Protein AF-A0AAN8XYV7-F1 (afdb_monomer)

Solvent-accessible surface area (backbone atoms only — not comparable to full-atom values): 6679 Å² total; per-residue (Å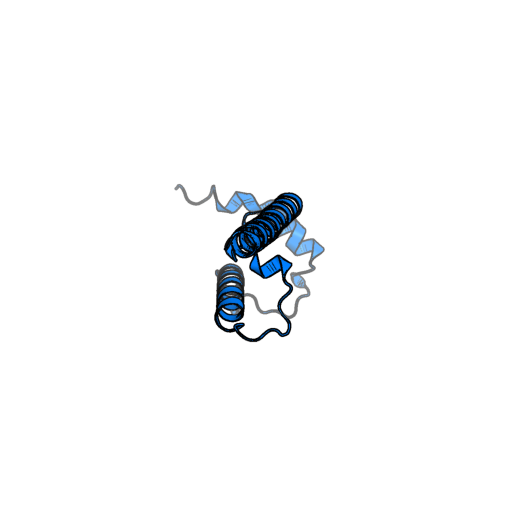²): 142,91,77,68,72,74,71,55,78,49,46,66,59,52,50,53,46,41,60,75,68,38,54,89,76,51,90,72,62,68,88,79,50,59,99,54,47,69,62,52,50,53,54,51,50,41,53,47,53,53,47,49,61,69,67,55,84,59,100,72,90,74,61,73,63,60,74,64,50,58,67,65,46,77,76,76,46,54,73,69,56,52,53,48,49,34,50,56,52,52,52,49,55,52,52,55,52,58,53,54,59,61,59,65,79,74,115

pLDDT: mean 80.82, std 14.77, range [41.84, 94.69]

Radius of gyration: 22.45 Å; Cα contacts (8 Å, |Δi|>4): 26; chains: 1; bounding box: 57×44×58 Å

Organism: Solanum bulbocastanum (NCBI:txid147425)

Structure (mmCIF, N/CA/C/O backbone):
data_AF-A0AAN8XYV7-F1
#
_entry.id   AF-A0AAN8XYV7-F1
#
loop_
_atom_site.group_PDB
_atom_site.id
_atom_site.type_symbol
_atom_site.label_atom_id
_atom_site.label_alt_id
_atom_site.label_comp_id
_atom_site.label_asym_id
_atom_site.label_entity_id
_atom_site.label_seq_id
_atom_site.pdbx_PDB_ins_code
_atom_site.Cartn_x
_atom_site.Cartn_y
_atom_site.Cartn_z
_atom_site.occupancy
_atom_site.B_iso_or_equiv
_atom_site.auth_seq_id
_atom_site.auth_comp_id
_atom_site.auth_asym_id
_atom_site.auth_atom_id
_atom_site.pdbx_PDB_model_num
ATOM 1 N N . MET A 1 1 ? 8.385 28.188 -18.644 1.00 41.84 1 MET A N 1
ATOM 2 C CA . MET A 1 1 ? 9.173 26.979 -18.317 1.00 41.84 1 MET A CA 1
ATOM 3 C C . MET A 1 1 ? 9.065 26.700 -16.814 1.00 41.84 1 MET A C 1
ATOM 5 O O . MET A 1 1 ? 9.875 27.184 -16.040 1.00 41.84 1 MET A O 1
ATOM 9 N N . ARG A 1 2 ? 8.003 26.011 -16.377 1.00 42.75 2 ARG A N 1
ATOM 10 C CA . ARG A 1 2 ? 7.761 25.610 -14.971 1.00 42.75 2 ARG A CA 1
ATOM 11 C C . ARG A 1 2 ? 7.376 24.121 -14.919 1.00 42.75 2 ARG A C 1
ATOM 13 O O . ARG A 1 2 ? 6.339 23.774 -14.383 1.00 42.75 2 ARG A O 1
ATOM 20 N N . LEU A 1 3 ? 8.165 23.258 -15.564 1.00 50.34 3 LEU A N 1
ATOM 21 C CA . LEU A 1 3 ? 7.887 21.810 -15.648 1.00 50.34 3 LEU A CA 1
ATOM 22 C C . LEU A 1 3 ? 9.040 20.925 -15.137 1.00 50.34 3 LEU A C 1
ATOM 24 O O . LEU A 1 3 ? 8.941 19.707 -15.177 1.00 50.34 3 LEU A O 1
ATOM 28 N N . THR A 1 4 ? 10.138 21.502 -14.642 1.00 47.56 4 THR A N 1
ATOM 29 C CA . THR A 1 4 ? 11.345 20.737 -14.270 1.00 47.56 4 THR A CA 1
ATOM 30 C C . THR A 1 4 ? 11.547 20.550 -12.766 1.00 47.56 4 THR A C 1
ATOM 32 O O . THR A 1 4 ? 12.411 19.776 -12.374 1.00 47.56 4 THR A O 1
ATOM 35 N N . LYS A 1 5 ? 10.773 21.221 -11.900 1.00 48.69 5 LYS A N 1
ATOM 36 C CA . LYS A 1 5 ? 11.036 21.205 -10.449 1.00 48.69 5 LYS A CA 1
ATOM 37 C C . LYS A 1 5 ? 10.506 19.947 -9.747 1.00 48.69 5 LYS A C 1
ATOM 39 O O . LYS A 1 5 ? 11.187 19.423 -8.876 1.00 48.69 5 LYS A O 1
ATOM 44 N N . GLU A 1 6 ? 9.348 19.426 -10.156 1.00 50.28 6 GLU A N 1
ATOM 45 C CA . GLU A 1 6 ? 8.739 18.244 -9.517 1.00 50.28 6 GLU A CA 1
ATOM 46 C C . GLU A 1 6 ? 9.406 16.922 -9.915 1.00 50.28 6 GLU A C 1
ATOM 48 O O . GLU A 1 6 ? 9.521 16.017 -9.094 1.00 50.28 6 GLU A O 1
ATOM 53 N N . ARG A 1 7 ? 9.948 16.817 -11.137 1.00 50.19 7 ARG A N 1
ATOM 54 C CA . ARG A 1 7 ? 10.644 15.596 -11.588 1.00 50.19 7 ARG A CA 1
ATOM 55 C C . ARG A 1 7 ? 11.963 15.320 -10.858 1.00 50.19 7 ARG A C 1
ATOM 57 O O . ARG A 1 7 ? 12.463 14.202 -10.934 1.00 50.19 7 ARG A O 1
ATOM 64 N N . ASN A 1 8 ? 12.504 16.302 -10.137 1.00 54.59 8 ASN A N 1
ATOM 65 C CA . ASN A 1 8 ? 13.759 16.157 -9.401 1.00 54.59 8 ASN A CA 1
ATOM 66 C C . ASN A 1 8 ? 13.583 15.618 -7.972 1.00 54.59 8 ASN A C 1
ATOM 68 O O . ASN A 1 8 ? 14.580 15.223 -7.374 1.00 54.59 8 ASN A O 1
ATOM 72 N N . GLY A 1 9 ? 12.361 15.564 -7.422 1.00 64.88 9 GLY A N 1
ATOM 73 C CA . GLY A 1 9 ? 12.141 15.169 -6.020 1.00 64.88 9 GLY A CA 1
ATOM 74 C C . GLY A 1 9 ? 12.545 13.725 -5.698 1.00 64.88 9 GLY A C 1
ATOM 75 O O . GLY A 1 9 ? 12.974 13.439 -4.586 1.00 64.88 9 GLY A O 1
ATOM 76 N N . PHE A 1 10 ? 12.482 12.834 -6.691 1.00 82.94 10 PHE A N 1
ATOM 77 C CA . PHE A 1 10 ? 12.797 11.411 -6.534 1.00 82.94 10 PHE A CA 1
ATOM 78 C C . PHE A 1 10 ? 13.958 10.943 -7.414 1.00 82.94 10 PHE A C 1
ATOM 80 O O . PHE A 1 10 ? 14.193 9.745 -7.514 1.00 82.94 10 PHE A O 1
ATOM 87 N N . LEU A 1 11 ? 14.697 11.853 -8.059 1.00 89.31 11 LEU A N 1
ATOM 88 C CA . LEU A 1 11 ? 15.750 11.473 -9.006 1.00 89.31 11 LEU A CA 1
ATOM 89 C C . LEU A 1 11 ? 16.853 10.637 -8.337 1.00 89.31 11 LEU A C 1
ATOM 91 O O . LEU A 1 11 ? 17.240 9.599 -8.868 1.00 89.31 11 LEU A O 1
ATOM 95 N N . HIS A 1 12 ? 17.318 11.057 -7.155 1.00 90.00 12 HIS A N 1
ATOM 96 C CA . HIS A 1 12 ? 18.322 10.309 -6.393 1.00 90.00 12 HIS A CA 1
ATOM 97 C C . HIS A 1 12 ? 17.793 8.944 -5.941 1.00 90.00 12 HIS A C 1
ATOM 99 O O . HIS A 1 12 ? 18.474 7.942 -6.128 1.00 90.00 12 HIS A O 1
ATOM 105 N N . SER A 1 13 ? 16.560 8.882 -5.427 1.00 92.31 13 SER A N 1
ATOM 106 C CA . SER A 1 13 ? 15.937 7.621 -5.012 1.00 92.31 13 SER A CA 1
ATOM 107 C C . SER A 1 13 ? 15.732 6.667 -6.187 1.00 92.31 13 SER A C 1
ATOM 109 O O . SER A 1 13 ? 16.021 5.485 -6.062 1.00 92.31 13 SER A O 1
ATOM 111 N N . ALA A 1 14 ? 15.294 7.171 -7.343 1.00 90.44 14 ALA A N 1
ATOM 112 C CA . ALA A 1 14 ? 15.124 6.379 -8.558 1.00 90.44 14 ALA A CA 1
ATOM 113 C C . ALA A 1 14 ? 16.464 5.849 -9.086 1.00 90.44 14 ALA A C 1
ATOM 115 O O . ALA A 1 14 ? 16.530 4.708 -9.537 1.00 90.44 14 ALA A O 1
ATOM 116 N N . PHE A 1 15 ? 17.535 6.647 -9.003 1.00 90.19 15 PHE A N 1
ATOM 117 C CA . PHE A 1 15 ? 18.880 6.211 -9.376 1.00 90.19 15 PHE A CA 1
ATOM 118 C C . PHE A 1 15 ? 19.393 5.097 -8.453 1.00 90.19 15 PHE A C 1
ATOM 120 O O . PHE A 1 15 ? 19.769 4.030 -8.940 1.00 90.19 15 PHE A O 1
ATOM 127 N N . THR A 1 16 ? 19.358 5.316 -7.135 1.00 94.00 16 THR A N 1
ATOM 128 C CA . THR A 1 16 ? 19.798 4.319 -6.146 1.00 94.00 16 THR A CA 1
ATOM 129 C C . THR A 1 16 ? 18.967 3.043 -6.249 1.00 94.00 16 THR A C 1
ATOM 131 O O . THR A 1 16 ? 19.525 1.958 -6.362 1.00 94.00 16 THR A O 1
ATOM 134 N N . PHE A 1 17 ? 17.638 3.162 -6.325 1.00 92.56 17 PHE A N 1
ATOM 135 C CA . PHE A 1 17 ? 16.748 2.018 -6.516 1.00 92.56 17 PHE A CA 1
ATOM 136 C C . PHE A 1 17 ? 17.039 1.276 -7.824 1.00 92.56 17 PHE A C 1
ATOM 138 O O . PHE A 1 17 ? 17.121 0.053 -7.827 1.00 92.56 17 PHE A O 1
ATOM 145 N N . GLY A 1 18 ? 17.242 1.995 -8.932 1.00 91.94 18 GLY A N 1
ATOM 146 C CA . GLY A 1 18 ? 17.571 1.396 -10.225 1.00 91.94 18 GLY A CA 1
ATOM 147 C C . GLY A 1 18 ? 18.842 0.545 -10.181 1.00 91.94 18 GLY A C 1
ATOM 148 O O . GLY A 1 18 ? 18.880 -0.540 -10.771 1.00 91.94 18 GLY A O 1
ATOM 149 N N . HIS A 1 19 ? 19.855 1.021 -9.453 1.00 93.19 19 HIS A N 1
ATOM 150 C CA . HIS A 1 19 ? 21.102 0.301 -9.219 1.00 93.19 19 HIS A CA 1
ATOM 151 C C . HIS A 1 19 ? 20.904 -0.910 -8.292 1.00 93.19 19 HIS A C 1
ATOM 153 O O . HIS A 1 19 ? 21.229 -2.038 -8.674 1.00 93.19 19 HIS A O 1
ATOM 159 N N . ASP A 1 20 ? 20.331 -0.696 -7.108 1.00 94.19 20 ASP A N 1
ATOM 160 C CA . ASP A 1 20 ? 20.240 -1.711 -6.053 1.00 94.19 20 ASP A CA 1
ATOM 161 C C . ASP A 1 20 ? 19.245 -2.824 -6.403 1.00 94.19 20 ASP A C 1
ATOM 163 O O . ASP A 1 20 ? 19.529 -4.005 -6.195 1.00 94.19 20 ASP A O 1
ATOM 167 N N . ALA A 1 21 ? 18.120 -2.475 -7.033 1.00 92.62 21 ALA A N 1
ATOM 168 C CA . ALA A 1 21 ? 17.139 -3.436 -7.532 1.00 92.62 21 ALA A CA 1
ATOM 169 C C . ALA A 1 21 ? 17.564 -4.094 -8.857 1.00 92.62 21 ALA A C 1
ATOM 171 O O . ALA A 1 21 ? 16.838 -4.942 -9.377 1.00 92.62 21 ALA A O 1
ATOM 172 N N . ARG A 1 22 ? 18.731 -3.726 -9.415 1.00 92.50 22 ARG A N 1
ATOM 173 C CA . ARG A 1 22 ? 19.263 -4.262 -10.680 1.00 92.50 22 ARG A CA 1
ATOM 174 C C . ARG A 1 22 ? 18.226 -4.221 -11.803 1.00 92.50 22 ARG A C 1
ATOM 176 O O . ARG A 1 22 ? 18.067 -5.190 -12.547 1.00 92.50 22 ARG A O 1
ATOM 183 N N . ILE A 1 23 ? 17.531 -3.092 -11.940 1.00 90.19 23 ILE A N 1
ATOM 184 C CA . ILE A 1 23 ? 16.440 -2.935 -12.915 1.00 90.19 23 ILE A CA 1
ATOM 185 C C . ILE A 1 23 ? 16.928 -3.217 -14.344 1.00 90.19 23 ILE A C 1
ATOM 187 O O . ILE A 1 23 ? 16.203 -3.798 -15.142 1.00 90.19 23 ILE A O 1
ATOM 191 N N . ASN A 1 24 ? 18.196 -2.920 -14.642 1.00 86.56 24 ASN A N 1
ATOM 192 C CA . ASN A 1 24 ? 18.842 -3.224 -15.922 1.00 86.56 24 ASN A CA 1
ATOM 193 C C . ASN A 1 24 ? 19.029 -4.724 -16.224 1.00 86.56 24 ASN A C 1
ATOM 195 O O . ASN A 1 24 ? 19.370 -5.073 -17.351 1.00 86.56 24 ASN A O 1
ATOM 199 N N . LYS A 1 25 ? 18.862 -5.602 -15.232 1.00 91.50 25 LYS A N 1
ATOM 200 C CA . LYS A 1 25 ? 18.902 -7.066 -15.380 1.00 91.50 25 LYS A CA 1
ATOM 201 C C . LYS A 1 25 ? 17.513 -7.700 -15.297 1.00 91.50 25 LYS A C 1
ATOM 203 O O . LYS A 1 25 ? 17.407 -8.921 -15.372 1.00 91.50 25 LYS A O 1
ATOM 208 N N . SER A 1 26 ? 16.471 -6.895 -15.105 1.00 90.12 26 SER A N 1
ATOM 209 C CA . SER A 1 26 ? 15.091 -7.365 -15.090 1.00 90.12 26 SER A CA 1
ATOM 210 C C . SER A 1 26 ? 14.660 -7.818 -16.485 1.00 90.12 26 SER A C 1
ATOM 212 O O . SER A 1 26 ? 15.051 -7.224 -17.487 1.00 90.12 26 SER A O 1
ATOM 214 N N . THR A 1 27 ? 13.818 -8.847 -16.555 1.00 93.25 27 THR A N 1
ATOM 215 C CA . THR A 1 27 ? 13.183 -9.307 -17.802 1.00 93.25 27 THR A CA 1
ATOM 216 C C . THR A 1 27 ? 11.923 -8.510 -18.155 1.00 93.25 27 THR A C 1
ATOM 218 O O . THR A 1 27 ? 11.245 -8.835 -19.126 1.00 93.25 27 THR A O 1
ATOM 221 N N . VAL A 1 28 ? 11.566 -7.503 -17.351 1.00 90.69 28 VAL A N 1
ATOM 222 C CA . VAL A 1 28 ? 10.364 -6.681 -17.540 1.00 90.69 28 VAL A CA 1
ATOM 223 C C . VAL A 1 28 ? 10.600 -5.639 -18.633 1.00 90.69 28 VAL A C 1
ATOM 225 O O . VAL A 1 28 ? 11.504 -4.813 -18.526 1.00 90.69 28 VAL A O 1
ATOM 228 N N . ASP A 1 29 ? 9.742 -5.633 -19.654 1.00 89.62 29 ASP A N 1
ATOM 229 C CA . ASP A 1 29 ? 9.699 -4.563 -20.652 1.00 89.62 29 ASP A CA 1
ATOM 230 C C . ASP A 1 29 ? 8.936 -3.352 -20.100 1.00 89.62 29 ASP A C 1
ATOM 232 O O . ASP A 1 29 ? 7.711 -3.369 -19.955 1.00 89.62 29 ASP A O 1
ATOM 236 N N . GLY A 1 30 ? 9.671 -2.281 -19.804 1.00 84.75 30 GLY A N 1
ATOM 237 C CA . GLY A 1 30 ? 9.107 -1.038 -19.283 1.00 84.75 30 GLY A CA 1
ATOM 238 C C . GLY A 1 30 ? 8.139 -0.335 -20.239 1.00 84.75 30 GLY A C 1
ATOM 239 O O . GLY A 1 30 ? 7.313 0.441 -19.770 1.00 84.75 30 GLY A O 1
ATOM 240 N N . ASN A 1 31 ? 8.180 -0.616 -21.548 1.00 89.44 31 ASN A N 1
ATOM 241 C CA . ASN A 1 31 ? 7.246 -0.015 -22.509 1.00 89.44 31 ASN A CA 1
ATOM 242 C C . ASN A 1 31 ? 5.834 -0.604 -22.402 1.00 89.44 31 ASN A C 1
ATOM 244 O O . ASN A 1 31 ? 4.865 0.045 -22.791 1.00 89.44 31 ASN A O 1
ATOM 248 N N . LEU A 1 32 ? 5.716 -1.825 -21.871 1.00 92.88 32 LEU A N 1
ATOM 249 C CA . LEU A 1 32 ? 4.433 -2.488 -21.639 1.00 92.88 32 LEU A CA 1
ATOM 250 C C . LEU A 1 32 ? 3.793 -2.078 -20.311 1.00 92.88 32 LEU A C 1
ATOM 252 O O . LEU A 1 32 ? 2.623 -2.382 -20.087 1.00 92.88 32 LEU A O 1
ATOM 256 N N . VAL A 1 33 ? 4.539 -1.404 -19.431 1.00 91.50 33 VAL A N 1
ATOM 257 C CA . VAL A 1 33 ? 4.052 -0.942 -18.130 1.00 91.50 33 VAL A CA 1
ATOM 258 C C . VAL A 1 33 ? 3.500 0.480 -18.283 1.00 91.50 33 VAL A C 1
ATOM 260 O O . VAL A 1 33 ? 4.266 1.410 -18.541 1.00 91.50 33 VAL A O 1
ATOM 263 N N . PRO A 1 34 ? 2.185 0.698 -18.104 1.00 93.25 34 PRO A N 1
ATOM 264 C CA . PRO A 1 34 ? 1.617 2.042 -18.111 1.00 93.25 34 PRO A CA 1
ATOM 265 C C . PRO A 1 34 ? 2.255 2.931 -17.036 1.00 93.25 34 PRO A C 1
ATOM 267 O O . PRO A 1 34 ? 2.573 2.465 -15.943 1.00 93.25 34 PRO A O 1
ATOM 270 N N . PHE A 1 35 ? 2.373 4.234 -17.306 1.00 85.06 35 PHE A N 1
ATOM 271 C CA . PHE A 1 35 ? 2.989 5.200 -16.381 1.00 85.06 35 PHE A CA 1
ATOM 272 C C . PHE A 1 35 ? 2.301 5.266 -14.998 1.00 85.06 35 PHE A C 1
ATOM 274 O O . PHE A 1 35 ? 2.912 5.693 -14.023 1.00 85.06 35 PHE A O 1
ATOM 281 N N . ASP A 1 36 ? 1.051 4.811 -14.889 1.00 91.44 36 ASP A N 1
ATOM 282 C CA . ASP A 1 36 ? 0.253 4.785 -13.659 1.00 91.44 36 ASP A CA 1
ATOM 283 C C . ASP A 1 36 ? 0.042 3.375 -13.076 1.00 91.44 36 ASP A C 1
ATOM 285 O O . ASP A 1 36 ? -0.774 3.202 -12.168 1.00 91.44 36 ASP A O 1
ATOM 289 N N . ALA A 1 37 ? 0.775 2.367 -13.562 1.00 94.50 37 ALA A N 1
ATOM 290 C CA . ALA A 1 37 ? 0.568 0.969 -13.184 1.00 94.50 37 ALA A CA 1
ATOM 291 C C . ALA A 1 37 ? 0.655 0.734 -11.669 1.00 94.50 37 ALA A C 1
ATOM 293 O O . ALA A 1 37 ? -0.207 0.060 -11.111 1.00 94.50 37 ALA A O 1
ATOM 294 N N . LEU A 1 38 ? 1.649 1.325 -10.994 1.00 92.31 38 LEU A N 1
ATOM 295 C CA . LEU A 1 38 ? 1.808 1.186 -9.543 1.00 92.31 38 LEU A CA 1
ATOM 296 C C . LEU A 1 38 ? 0.634 1.813 -8.781 1.00 92.31 38 LEU A C 1
ATOM 298 O O . LEU A 1 38 ? 0.082 1.188 -7.882 1.00 92.31 38 LEU A O 1
ATOM 302 N N . VAL A 1 39 ? 0.220 3.025 -9.164 1.00 91.62 39 VAL A N 1
ATOM 303 C CA . VAL A 1 39 ? -0.897 3.725 -8.513 1.00 91.62 39 VAL A CA 1
ATOM 304 C C . VAL A 1 39 ? -2.194 2.942 -8.711 1.00 91.62 39 VAL A C 1
ATOM 306 O O . VAL A 1 39 ? -2.913 2.708 -7.745 1.00 91.62 39 VAL A O 1
ATOM 309 N N . LYS A 1 40 ? -2.457 2.462 -9.933 1.00 94.44 40 LYS A N 1
ATOM 310 C CA . LYS A 1 40 ? -3.623 1.622 -10.239 1.00 94.44 40 LYS A CA 1
ATOM 311 C C . LYS A 1 40 ? -3.615 0.306 -9.475 1.00 94.44 40 LYS A C 1
ATOM 313 O O . LYS A 1 40 ? -4.674 -0.131 -9.034 1.00 94.44 40 LYS A O 1
ATOM 318 N N . LEU A 1 41 ? -2.454 -0.332 -9.341 1.00 94.50 41 LEU A N 1
ATOM 319 C CA . LEU A 1 41 ? -2.318 -1.575 -8.590 1.00 94.50 41 LEU A CA 1
ATOM 320 C C . LEU A 1 41 ? -2.678 -1.353 -7.119 1.00 94.50 41 LEU A C 1
ATOM 322 O O . LEU A 1 41 ? -3.507 -2.084 -6.587 1.00 94.50 41 LEU A O 1
ATOM 326 N N . VAL A 1 42 ? -2.123 -0.307 -6.498 1.00 92.62 42 VAL A N 1
ATOM 327 C CA . VAL A 1 42 ? -2.439 0.062 -5.111 1.00 92.62 42 VAL A CA 1
ATOM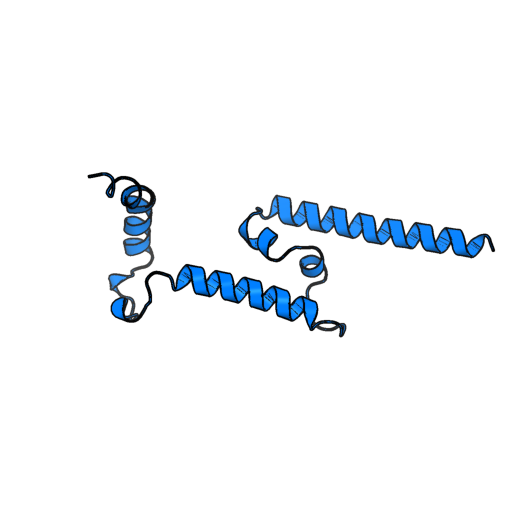 328 C C . VAL A 1 42 ? -3.925 0.395 -4.969 1.00 92.62 42 VAL A C 1
ATOM 330 O O . VAL A 1 42 ? -4.591 -0.173 -4.113 1.00 92.62 42 VAL A O 1
ATOM 333 N N . GLN A 1 43 ? -4.481 1.234 -5.848 1.00 91.44 43 GLN A N 1
ATOM 334 C CA . GLN A 1 43 ? -5.906 1.593 -5.828 1.00 91.44 43 GLN A CA 1
ATOM 335 C C . GLN A 1 43 ? -6.826 0.371 -5.948 1.00 91.44 43 GLN A C 1
ATOM 337 O O . GLN A 1 43 ? -7.787 0.255 -5.192 1.00 91.44 43 GLN A O 1
ATOM 342 N N . LYS A 1 44 ? -6.527 -0.557 -6.868 1.00 92.94 44 LYS A N 1
ATOM 343 C CA . LYS A 1 44 ? -7.285 -1.808 -7.015 1.00 92.94 44 LYS A CA 1
ATOM 344 C C . LYS A 1 44 ? -7.134 -2.720 -5.798 1.00 92.94 44 LYS A C 1
ATOM 346 O O . LYS A 1 44 ? -8.102 -3.372 -5.437 1.00 92.94 44 LYS A O 1
ATOM 351 N N . GLY A 1 45 ? -5.961 -2.747 -5.164 1.00 89.94 45 GLY A N 1
ATOM 352 C CA . GLY A 1 45 ? -5.734 -3.490 -3.924 1.00 89.94 45 GLY A CA 1
ATOM 353 C C . GLY A 1 45 ? -6.603 -2.984 -2.770 1.00 89.94 45 GLY A C 1
ATOM 354 O O . GLY A 1 45 ? -7.247 -3.784 -2.104 1.00 89.94 45 GLY A O 1
ATOM 355 N N . ILE A 1 46 ? -6.705 -1.664 -2.587 1.00 88.94 46 ILE A N 1
ATOM 356 C CA . ILE A 1 46 ? -7.597 -1.056 -1.579 1.00 88.94 46 ILE A CA 1
ATOM 357 C C . ILE A 1 46 ? -9.058 -1.432 -1.850 1.00 88.94 46 ILE A C 1
ATOM 359 O O . ILE A 1 46 ? -9.761 -1.863 -0.945 1.00 88.94 46 ILE A O 1
ATOM 363 N N . GLN A 1 47 ? -9.508 -1.288 -3.102 1.00 88.06 47 GLN A N 1
ATOM 364 C CA . GLN A 1 47 ? -10.880 -1.627 -3.501 1.00 88.06 47 GLN A CA 1
ATOM 365 C C . GLN A 1 47 ? -11.188 -3.111 -3.289 1.00 88.06 47 GLN A C 1
ATOM 367 O O . GLN A 1 47 ? -12.310 -3.471 -2.956 1.00 88.06 47 GLN A O 1
ATOM 372 N N . TYR A 1 48 ? -10.192 -3.971 -3.495 1.00 88.25 48 TYR A N 1
ATOM 373 C CA . TYR A 1 48 ? -10.314 -5.396 -3.234 1.00 88.25 48 TYR A CA 1
ATOM 374 C C . TYR A 1 48 ? -10.499 -5.675 -1.737 1.00 88.25 48 TYR A C 1
ATOM 376 O O . TYR A 1 48 ? -11.427 -6.392 -1.383 1.00 88.25 48 TYR A O 1
ATOM 384 N N . LEU A 1 49 ? -9.707 -5.037 -0.866 1.00 83.56 49 LEU A N 1
ATOM 385 C CA . LEU A 1 49 ? -9.870 -5.149 0.590 1.00 83.56 49 LEU A CA 1
ATOM 386 C C . LEU A 1 49 ? -11.252 -4.668 1.055 1.00 83.56 49 LEU A C 1
ATOM 388 O O . LEU A 1 49 ? -11.892 -5.331 1.862 1.00 83.56 49 LEU A O 1
ATOM 392 N N . GLU A 1 50 ? -11.733 -3.543 0.519 1.00 82.31 50 GLU A N 1
ATOM 393 C CA . GLU A 1 50 ? -13.082 -3.036 0.803 1.00 82.31 50 GLU A CA 1
ATOM 394 C C . GLU A 1 50 ? -14.170 -4.013 0.335 1.00 82.31 50 GLU A C 1
ATOM 396 O O . GLU A 1 50 ? -15.190 -4.192 0.996 1.00 82.31 50 GLU A O 1
ATOM 401 N N . LEU A 1 51 ? -13.977 -4.674 -0.808 1.00 83.56 51 LEU A N 1
ATOM 402 C CA . LEU A 1 51 ? -14.924 -5.672 -1.288 1.00 83.56 51 LEU A CA 1
ATOM 403 C C . LEU A 1 51 ? 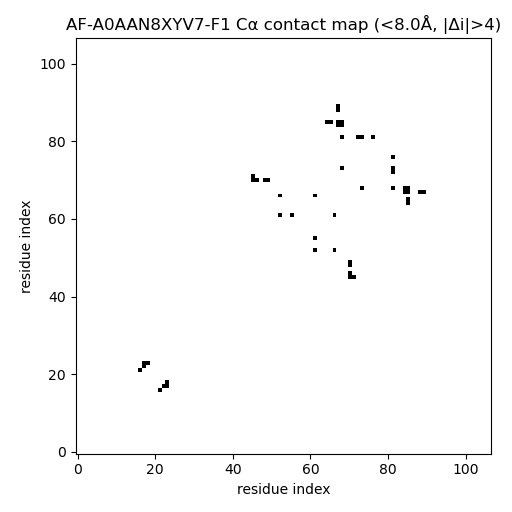-14.935 -6.912 -0.390 1.00 83.56 51 LEU A C 1
ATOM 405 O O . LEU A 1 51 ? -16.015 -7.413 -0.082 1.00 83.56 51 LEU A O 1
ATOM 409 N N . GLU A 1 52 ? -13.763 -7.394 0.028 1.00 79.06 52 GLU A N 1
ATOM 410 C CA . GLU A 1 52 ? -13.648 -8.547 0.923 1.00 79.06 52 GLU A CA 1
ATOM 411 C C . GLU A 1 52 ? -14.356 -8.289 2.253 1.00 79.06 52 GLU A C 1
ATOM 413 O O . GLU A 1 52 ? -15.149 -9.134 2.656 1.00 79.06 52 GLU A O 1
ATOM 418 N N . THR A 1 53 ? -14.168 -7.119 2.878 1.00 72.62 53 THR A N 1
ATOM 419 C CA . THR A 1 53 ? -14.845 -6.778 4.145 1.00 72.62 53 THR A CA 1
ATOM 420 C C . THR A 1 53 ? -16.362 -6.650 3.999 1.00 72.62 53 THR A C 1
ATOM 422 O O . THR A 1 53 ? -17.099 -7.002 4.919 1.00 72.62 53 THR A O 1
ATOM 425 N N . ASN A 1 54 ? -16.844 -6.165 2.850 1.00 72.56 54 ASN A N 1
ATOM 426 C CA . ASN A 1 54 ? -18.276 -6.043 2.565 1.00 72.56 54 ASN A CA 1
ATOM 427 C C . ASN A 1 54 ? -18.941 -7.388 2.217 1.00 72.56 54 ASN A C 1
ATOM 429 O O . ASN A 1 54 ? -20.124 -7.581 2.508 1.00 72.56 54 ASN A O 1
ATOM 433 N N . LEU A 1 55 ? -18.218 -8.310 1.568 1.00 71.44 55 LEU A N 1
ATOM 434 C CA . LEU A 1 55 ? -18.715 -9.657 1.256 1.00 71.44 55 LEU A CA 1
ATOM 435 C C . LEU A 1 55 ? -18.595 -10.622 2.439 1.00 71.44 55 LEU A C 1
ATOM 437 O O . LEU A 1 55 ? -19.401 -11.550 2.531 1.00 71.44 55 LEU A O 1
ATOM 441 N N . SER A 1 56 ? -17.624 -10.416 3.332 1.00 60.84 56 SER A N 1
ATOM 442 C CA . SER A 1 56 ? -17.402 -11.231 4.528 1.00 60.84 56 SER A CA 1
ATOM 443 C C . SER A 1 56 ? -18.457 -10.938 5.604 1.00 60.84 56 SER A C 1
ATOM 445 O O . SER A 1 56 ? -18.179 -10.326 6.634 1.00 60.84 56 SER A O 1
ATOM 447 N N . ASN A 1 57 ? -19.691 -11.370 5.347 1.00 55.81 57 ASN A N 1
ATOM 448 C CA . ASN A 1 57 ? -20.718 -11.569 6.374 1.00 55.81 57 ASN A CA 1
ATOM 449 C C . ASN A 1 57 ? -20.661 -12.989 6.972 1.00 55.81 57 ASN A C 1
ATOM 451 O O . ASN A 1 57 ? -21.464 -13.299 7.845 1.00 55.81 57 ASN A O 1
ATOM 455 N N . ASP A 1 58 ? -19.751 -13.839 6.485 1.00 54.88 58 ASP A N 1
ATOM 456 C CA . ASP A 1 58 ? -19.553 -15.214 6.944 1.00 54.88 58 ASP A CA 1
ATOM 457 C C . ASP A 1 58 ? -18.178 -15.325 7.629 1.00 54.88 58 ASP A C 1
ATOM 459 O O . ASP A 1 58 ? -17.163 -14.881 7.088 1.00 54.88 58 ASP A O 1
ATOM 463 N N . ASP A 1 59 ? -18.184 -15.857 8.851 1.00 53.91 59 ASP A N 1
ATOM 464 C CA . ASP A 1 59 ? -17.157 -15.786 9.906 1.00 53.91 59 ASP A CA 1
ATOM 465 C C . ASP A 1 59 ? -15.850 -16.569 9.641 1.00 53.91 59 ASP A C 1
ATOM 467 O O . ASP A 1 59 ? -15.291 -17.198 10.542 1.00 53.91 59 ASP A O 1
ATOM 471 N N . THR A 1 60 ? -15.308 -16.551 8.426 1.00 54.50 60 THR A N 1
ATOM 472 C CA . THR A 1 60 ? -14.076 -17.298 8.130 1.00 54.50 60 THR A CA 1
ATOM 473 C C . THR A 1 60 ? -13.090 -16.480 7.304 1.00 54.50 60 THR A C 1
ATOM 475 O O . THR A 1 60 ? -13.348 -16.167 6.147 1.00 54.50 60 THR A O 1
ATOM 478 N N . ASP A 1 61 ? -11.944 -16.191 7.933 1.00 55.50 61 ASP A N 1
ATOM 479 C CA . ASP A 1 61 ? -10.622 -15.901 7.343 1.00 55.50 61 ASP A CA 1
ATOM 480 C C . ASP A 1 61 ? -10.141 -14.438 7.249 1.00 55.50 61 ASP A C 1
ATOM 482 O O . ASP A 1 61 ? -8.996 -14.210 6.858 1.00 55.50 61 ASP A O 1
ATOM 486 N N . MET A 1 62 ? -10.923 -13.443 7.684 1.00 58.97 62 MET A N 1
ATOM 487 C CA . MET A 1 62 ? -10.418 -12.069 7.872 1.00 58.97 62 MET A CA 1
ATOM 488 C C . MET A 1 62 ? -9.894 -11.866 9.298 1.00 58.97 62 MET A C 1
ATOM 490 O O . MET A 1 62 ? -10.620 -12.092 10.266 1.00 58.97 62 MET A O 1
ATOM 494 N N . ASP A 1 63 ? -8.647 -11.402 9.423 1.00 66.38 63 ASP A N 1
ATOM 495 C CA . ASP A 1 63 ? -8.052 -11.017 10.707 1.00 66.38 63 ASP A CA 1
ATOM 496 C C . ASP A 1 63 ? -8.932 -9.936 11.364 1.00 66.38 63 ASP A C 1
ATOM 498 O O . ASP A 1 63 ? -9.191 -8.881 10.773 1.00 66.38 63 ASP A O 1
ATOM 502 N N . GLU A 1 64 ? -9.447 -10.220 12.564 1.00 68.94 64 GLU A N 1
ATOM 503 C CA . GLU A 1 64 ? -10.424 -9.378 13.272 1.00 68.94 64 GLU A CA 1
ATOM 504 C C . GLU A 1 64 ? -9.899 -7.944 13.446 1.00 68.94 64 GLU A C 1
ATOM 506 O O . GLU A 1 64 ? -10.660 -6.977 13.425 1.00 68.94 64 GLU A O 1
ATOM 511 N N . ASP A 1 65 ? -8.577 -7.803 13.512 1.00 75.38 65 ASP A N 1
ATOM 512 C CA . ASP A 1 65 ? -7.851 -6.550 13.665 1.00 75.38 65 ASP A CA 1
ATOM 513 C C . ASP A 1 65 ? -8.004 -5.644 12.437 1.00 75.38 65 ASP A C 1
ATOM 515 O O . ASP A 1 65 ? -8.157 -4.427 12.571 1.00 75.38 65 ASP A O 1
ATOM 519 N N . VAL A 1 66 ? -8.035 -6.231 11.238 1.00 74.19 66 VAL A N 1
ATOM 520 C CA . VAL A 1 66 ? -8.154 -5.501 9.967 1.00 74.19 66 VAL A CA 1
ATOM 521 C C . VAL A 1 66 ? -9.571 -4.960 9.772 1.00 74.19 66 VAL A C 1
ATOM 523 O O . VAL A 1 66 ? -9.737 -3.899 9.174 1.00 74.19 66 VAL A O 1
ATOM 526 N N . ARG A 1 67 ? -10.590 -5.599 10.367 1.00 78.38 67 ARG A N 1
ATOM 527 C CA . ARG A 1 67 ? -11.985 -5.107 10.356 1.00 78.38 67 ARG A CA 1
ATOM 528 C C . ARG A 1 67 ? -12.139 -3.765 11.072 1.00 78.38 67 ARG A C 1
ATOM 530 O O . ARG A 1 67 ? -13.086 -3.027 10.813 1.00 78.38 67 ARG A O 1
ATOM 537 N N . PHE A 1 68 ? -11.228 -3.445 11.990 1.00 83.94 68 PHE A N 1
ATOM 538 C CA . PHE A 1 68 ? -11.230 -2.166 12.693 1.00 83.94 68 PHE A CA 1
ATOM 539 C C . PHE A 1 68 ? -10.563 -1.045 11.895 1.00 83.94 68 PHE A C 1
ATOM 541 O O . PHE A 1 68 ? -10.605 0.102 12.335 1.00 83.94 68 PHE A O 1
ATOM 548 N N . LEU A 1 69 ? -9.951 -1.322 10.748 1.00 86.81 69 LEU A N 1
ATOM 549 C CA . LEU A 1 69 ? -9.233 -0.326 9.963 1.00 86.81 69 LEU A CA 1
ATOM 550 C C . LEU A 1 69 ? -10.015 0.049 8.709 1.00 86.81 69 LEU A C 1
ATOM 552 O O . LEU A 1 69 ? -10.603 -0.806 8.051 1.00 86.81 69 LEU A O 1
ATOM 556 N N . GLU A 1 70 ? -9.981 1.331 8.350 1.00 86.00 70 GLU A N 1
ATOM 557 C CA . GLU A 1 70 ? -10.4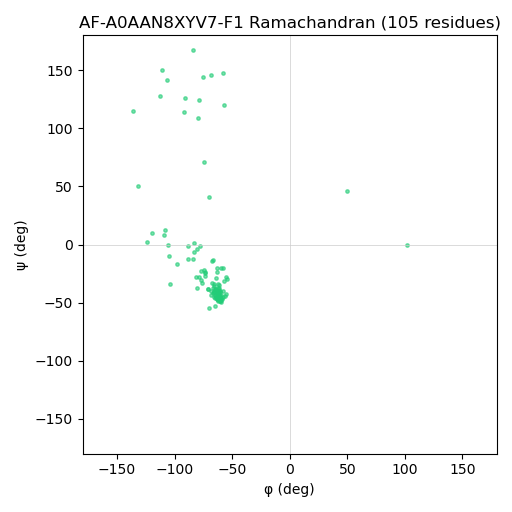06 1.737 7.015 1.00 86.00 70 GLU A CA 1
ATOM 558 C C . GLU A 1 70 ? -9.304 1.361 6.010 1.00 86.00 70 GLU A C 1
ATOM 560 O O . GLU A 1 70 ? -8.116 1.513 6.313 1.00 86.00 70 GLU A O 1
ATOM 565 N N . PRO A 1 71 ? -9.634 0.949 4.775 1.00 85.00 71 PRO A N 1
ATOM 566 C CA . PRO A 1 71 ? -8.626 0.601 3.772 1.00 85.00 71 PRO A CA 1
ATOM 567 C C . PRO A 1 71 ? -7.597 1.716 3.506 1.00 85.00 71 PRO A C 1
ATOM 569 O O . PRO A 1 71 ? -6.438 1.446 3.189 1.00 85.00 71 PRO A O 1
ATOM 572 N N . LEU A 1 72 ? -7.995 2.984 3.664 1.00 85.94 72 LEU A N 1
ATOM 573 C CA . LEU A 1 72 ? -7.101 4.135 3.507 1.00 85.94 72 LEU A CA 1
ATOM 574 C C . LEU A 1 72 ? -6.121 4.302 4.683 1.00 85.94 72 LEU A C 1
ATOM 576 O O . LEU A 1 72 ? -5.038 4.876 4.508 1.00 85.94 72 LEU A O 1
ATOM 580 N N . ASP A 1 73 ? -6.457 3.785 5.866 1.00 89.50 73 ASP A N 1
ATOM 581 C CA . ASP A 1 73 ? -5.570 3.818 7.030 1.00 89.50 73 ASP A CA 1
ATOM 582 C C . ASP A 1 73 ? -4.279 3.045 6.744 1.00 89.50 73 ASP A C 1
ATOM 584 O O . ASP A 1 73 ? -3.194 3.517 7.078 1.00 89.50 73 ASP A O 1
ATOM 588 N N . LEU A 1 74 ? -4.372 1.926 6.017 1.00 86.94 74 LEU A N 1
ATOM 589 C CA . LEU A 1 74 ? -3.230 1.084 5.629 1.00 86.94 74 LEU A CA 1
ATOM 590 C C . LEU A 1 74 ? -2.174 1.820 4.789 1.00 86.94 74 LEU A C 1
ATOM 592 O O . LEU A 1 74 ? -1.032 1.376 4.701 1.00 86.94 74 LEU A O 1
ATOM 596 N N . ILE A 1 75 ? -2.551 2.934 4.159 1.00 86.25 75 ILE A N 1
ATOM 597 C CA . ILE A 1 75 ? -1.665 3.734 3.303 1.00 86.25 75 ILE A CA 1
ATOM 598 C C . ILE A 1 75 ? -1.207 5.007 4.005 1.00 86.25 75 ILE A C 1
ATOM 600 O O . ILE A 1 75 ? -0.104 5.494 3.758 1.00 86.25 75 ILE A O 1
ATOM 604 N N . THR A 1 76 ? -2.066 5.582 4.842 1.00 90.81 76 THR A N 1
ATOM 605 C CA . THR A 1 76 ? -1.848 6.919 5.405 1.00 90.81 76 THR A CA 1
ATOM 606 C C . THR A 1 76 ? -1.262 6.898 6.809 1.00 90.81 76 THR A C 1
ATOM 608 O O . THR A 1 76 ? -0.752 7.928 7.255 1.00 90.81 76 THR A O 1
ATOM 611 N N . LYS A 1 77 ? -1.321 5.756 7.499 1.00 92.88 77 LYS A N 1
ATOM 612 C CA . LYS A 1 77 ? -0.884 5.601 8.885 1.00 92.88 77 LYS A CA 1
ATOM 613 C C . LYS A 1 77 ? 0.359 4.738 8.986 1.00 92.88 77 LYS A C 1
ATOM 615 O O . LYS A 1 77 ? 0.587 3.833 8.183 1.00 92.88 77 LYS A O 1
ATOM 620 N N . ASN A 1 78 ? 1.170 5.010 10.000 1.00 91.81 78 ASN A N 1
ATOM 621 C C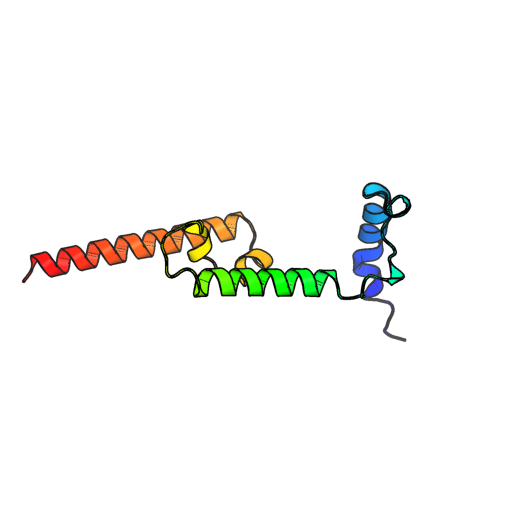A . ASN A 1 78 ? 2.282 4.131 10.346 1.00 91.81 78 ASN A CA 1
ATOM 622 C C . ASN A 1 78 ? 1.821 2.968 11.244 1.00 91.81 78 ASN A C 1
ATOM 624 O O . ASN A 1 78 ? 0.723 2.980 11.794 1.00 91.81 78 ASN A O 1
ATOM 628 N N . VAL A 1 79 ? 2.684 1.962 11.416 1.00 91.31 79 VAL A N 1
ATOM 629 C CA . VAL A 1 79 ? 2.366 0.739 12.177 1.00 91.31 79 VAL A CA 1
ATOM 630 C C . VAL A 1 79 ? 1.906 1.044 13.605 1.00 91.31 79 VAL A C 1
ATOM 632 O O . VAL A 1 79 ? 0.932 0.456 14.064 1.00 91.31 79 VAL A O 1
ATOM 635 N N . SER A 1 80 ? 2.558 1.983 14.294 1.00 94.50 80 SER A N 1
ATOM 636 C CA . SER A 1 80 ? 2.204 2.338 15.671 1.00 94.50 80 SER A CA 1
ATOM 637 C C . SER A 1 80 ? 0.817 2.983 15.755 1.00 94.50 80 SER A C 1
ATOM 639 O O . SER A 1 80 ? 0.043 2.667 16.656 1.00 94.50 80 SER A O 1
ATOM 641 N N . GLU A 1 81 ? 0.484 3.856 14.801 1.00 94.69 81 GLU A N 1
ATOM 642 C CA . GLU A 1 81 ? -0.842 4.480 14.703 1.00 94.69 81 GLU A CA 1
ATOM 643 C C . GLU A 1 81 ? -1.930 3.442 14.408 1.00 94.69 81 GLU A C 1
ATOM 645 O O . GLU A 1 81 ? -2.978 3.452 15.050 1.00 94.69 81 GLU A O 1
ATOM 650 N N . LEU A 1 82 ? -1.670 2.512 13.484 1.00 93.25 82 LEU A N 1
ATOM 651 C CA . LEU A 1 82 ? -2.588 1.413 13.168 1.00 93.25 82 LEU A CA 1
ATOM 652 C C . LEU A 1 82 ? -2.869 0.550 14.405 1.00 93.25 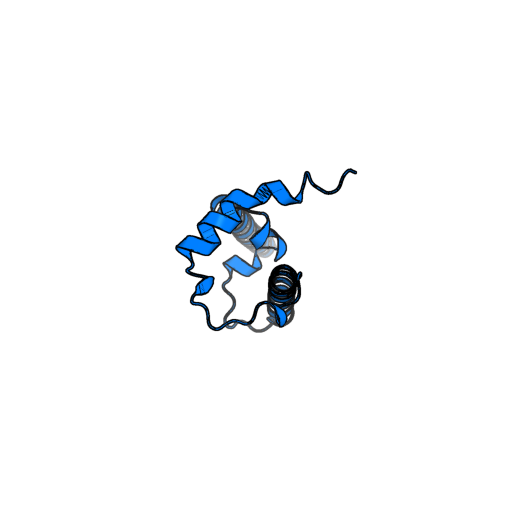82 LEU A C 1
ATOM 654 O O . LEU A 1 82 ? -4.026 0.282 14.725 1.00 93.25 82 LEU A O 1
ATOM 658 N N . GLN A 1 83 ? -1.822 0.175 15.145 1.00 91.81 83 GLN A N 1
ATOM 659 C CA . GLN A 1 83 ? -1.945 -0.605 16.380 1.00 91.81 83 GLN A CA 1
ATOM 660 C C . GLN A 1 83 ? -2.764 0.122 17.451 1.00 91.81 83 GLN A C 1
ATOM 662 O O . GLN A 1 83 ? -3.587 -0.498 18.127 1.00 91.81 83 GLN A O 1
ATOM 667 N N . GLN A 1 84 ? -2.560 1.433 17.600 1.00 94.31 84 GLN A N 1
ATOM 668 C CA . GLN A 1 84 ? -3.333 2.241 18.537 1.00 94.31 84 GLN A CA 1
ATOM 669 C C . GLN A 1 84 ? -4.820 2.258 18.162 1.00 94.31 84 GLN A C 1
ATOM 671 O O . GLN A 1 84 ? -5.664 2.003 19.020 1.00 94.31 84 GLN A O 1
ATOM 676 N N . MET A 1 85 ? -5.144 2.487 16.888 1.00 93.38 85 MET A N 1
ATOM 677 C CA . MET A 1 85 ? -6.534 2.514 16.424 1.00 93.38 85 MET A CA 1
ATOM 678 C C . MET A 1 85 ? -7.244 1.172 16.621 1.00 93.38 85 MET A C 1
ATOM 680 O O . MET A 1 85 ? -8.392 1.150 17.068 1.00 93.38 85 MET A O 1
ATOM 684 N N . ILE A 1 86 ? -6.562 0.055 16.339 1.00 91.94 86 ILE A N 1
ATOM 685 C CA . ILE A 1 86 ? -7.102 -1.291 16.585 1.00 91.94 86 ILE A CA 1
ATOM 686 C C . ILE A 1 86 ? -7.415 -1.465 18.073 1.00 91.94 86 ILE A C 1
ATOM 688 O O . ILE A 1 86 ? -8.513 -1.896 18.429 1.00 91.94 86 ILE A O 1
ATOM 692 N N . LYS A 1 87 ? -6.475 -1.099 18.952 1.00 92.25 87 LYS A N 1
ATOM 693 C CA . LYS A 1 87 ? -6.651 -1.214 20.402 1.00 92.25 87 LYS A CA 1
ATOM 694 C C . LYS A 1 87 ? -7.846 -0.392 20.896 1.00 92.25 87 LYS A C 1
ATOM 696 O O . LYS A 1 87 ? -8.699 -0.930 21.596 1.00 92.25 87 LYS A O 1
ATOM 701 N N . GLU A 1 88 ? -7.936 0.876 20.500 1.00 93.06 88 GLU A N 1
ATOM 702 C CA . GLU A 1 88 ? -9.022 1.778 20.907 1.00 93.06 88 GLU A CA 1
ATOM 703 C C . GLU A 1 88 ? -10.396 1.269 20.442 1.00 93.06 88 GLU A C 1
ATOM 705 O O . GLU A 1 88 ? -11.363 1.275 21.210 1.00 93.06 88 GLU A O 1
ATOM 710 N N . LYS A 1 89 ? -10.491 0.772 19.201 1.00 90.38 89 LYS A N 1
ATOM 711 C CA . LYS A 1 89 ? -11.742 0.215 18.668 1.00 90.38 89 LYS A CA 1
ATOM 712 C C . LYS A 1 89 ? -12.128 -1.098 19.359 1.00 90.38 89 LYS A C 1
ATOM 714 O O . LYS A 1 89 ? -13.301 -1.268 19.695 1.00 90.38 89 LYS A O 1
ATOM 719 N N . LYS A 1 90 ? -11.166 -1.979 19.658 1.00 88.69 90 LYS A N 1
ATOM 720 C CA . LYS A 1 90 ? -11.401 -3.210 20.438 1.00 88.69 90 LYS A CA 1
ATOM 721 C C . LYS A 1 90 ? -11.903 -2.920 21.852 1.00 88.69 90 LYS A C 1
ATOM 723 O O . LYS A 1 90 ? -12.874 -3.534 22.292 1.00 88.69 90 LYS A O 1
ATOM 728 N N . GLU A 1 91 ? -11.272 -1.980 22.555 1.00 90.25 91 GLU A N 1
ATOM 729 C CA . GLU A 1 91 ? -11.679 -1.582 23.911 1.00 90.25 91 GLU A CA 1
ATOM 730 C C . GLU A 1 91 ? -13.103 -1.011 23.926 1.00 90.25 91 GLU A C 1
ATOM 732 O O . GLU A 1 91 ? -13.890 -1.333 24.820 1.00 90.25 91 GLU A O 1
ATOM 737 N N . LYS A 1 92 ? -13.470 -0.224 22.906 1.00 88.31 92 LYS A N 1
ATOM 738 C CA . LYS A 1 92 ? -14.829 0.309 22.762 1.00 88.31 92 LYS A CA 1
ATOM 739 C C . LYS A 1 92 ? -15.869 -0.806 22.599 1.00 88.31 92 LYS A C 1
ATOM 741 O O . LYS A 1 92 ? -16.852 -0.816 23.332 1.00 88.31 92 LYS A O 1
ATOM 746 N N . VAL A 1 93 ? -15.618 -1.781 21.720 1.00 86.12 93 VAL A N 1
ATOM 747 C CA . VAL A 1 93 ? -16.528 -2.925 21.512 1.00 86.12 93 VAL A CA 1
ATOM 748 C C . VAL A 1 93 ? -16.710 -3.749 22.790 1.00 86.12 93 VAL A C 1
ATOM 750 O O . VAL A 1 93 ? -17.821 -4.182 23.090 1.00 86.12 93 VAL A O 1
ATOM 753 N N . GLN A 1 94 ? -15.643 -3.958 23.567 1.00 84.31 94 GLN A N 1
ATOM 754 C CA . GLN A 1 94 ? -15.731 -4.688 24.838 1.00 84.31 94 GLN A CA 1
ATOM 755 C C . GLN A 1 94 ? -16.547 -3.926 25.886 1.00 84.31 94 GLN A C 1
ATOM 757 O O . GLN A 1 94 ? -17.362 -4.525 26.588 1.00 84.31 94 GLN A O 1
ATOM 762 N N . LYS A 1 95 ? -16.361 -2.605 25.974 1.00 85.00 95 LYS A N 1
ATOM 763 C CA . LYS A 1 95 ? -17.114 -1.758 26.902 1.00 85.00 95 LYS A CA 1
ATOM 764 C C . LYS A 1 95 ? -18.602 -1.700 26.548 1.00 85.00 95 LYS A C 1
ATOM 766 O O . LYS A 1 95 ? -19.434 -1.761 27.447 1.00 85.00 95 LYS A O 1
ATOM 771 N N . ASP A 1 96 ? -18.928 -1.615 25.261 1.00 84.12 96 ASP A N 1
ATOM 772 C CA . ASP A 1 96 ? -20.315 -1.571 24.792 1.00 84.12 96 ASP A CA 1
ATOM 773 C C . ASP A 1 96 ? -21.053 -2.889 25.104 1.00 84.12 96 ASP A C 1
ATOM 775 O O . ASP A 1 96 ? -22.187 -2.849 25.577 1.00 84.12 96 ASP A O 1
ATOM 779 N N . LYS A 1 97 ? -20.388 -4.048 24.955 1.00 81.50 97 LYS A N 1
ATOM 780 C CA . LYS A 1 97 ? -20.938 -5.357 25.364 1.00 81.50 97 LYS A CA 1
ATOM 781 C C . LYS A 1 97 ? -21.189 -5.443 26.873 1.00 81.50 97 LYS A C 1
ATOM 783 O O . LYS A 1 97 ? -22.277 -5.820 27.288 1.00 81.50 97 LYS A O 1
ATOM 788 N N . ALA A 1 98 ? -20.220 -5.027 27.691 1.00 80.00 98 ALA A N 1
ATOM 789 C CA . ALA A 1 98 ? -20.362 -5.063 29.146 1.00 80.00 98 ALA A CA 1
ATOM 790 C C . ALA A 1 98 ? -21.507 -4.168 29.656 1.00 80.00 98 ALA A C 1
ATOM 792 O O . ALA A 1 98 ? -22.162 -4.511 30.634 1.00 80.00 98 ALA A O 1
ATOM 793 N N . ASN A 1 99 ? -21.768 -3.024 29.017 1.00 78.62 99 ASN A N 1
ATOM 794 C CA . ASN A 1 99 ? -22.884 -2.159 29.410 1.00 78.62 99 ASN A CA 1
ATOM 795 C C . ASN A 1 99 ? -24.247 -2.770 29.048 1.00 78.62 99 ASN A C 1
ATOM 797 O O . ASN A 1 99 ? -25.171 -2.663 29.847 1.00 78.62 99 ASN A O 1
ATOM 801 N N . ALA A 1 100 ? -24.358 -3.434 27.892 1.00 77.38 100 ALA A N 1
ATOM 802 C CA . ALA A 1 100 ? -25.594 -4.091 27.462 1.00 77.38 100 ALA A CA 1
ATOM 803 C C . ALA A 1 100 ? -25.995 -5.252 28.392 1.00 77.38 100 ALA A C 1
ATOM 805 O O . ALA A 1 100 ? -27.170 -5.401 28.716 1.00 77.38 100 ALA A O 1
ATOM 806 N N . ASP A 1 101 ? -25.022 -6.027 28.879 1.00 72.75 101 ASP A N 1
ATOM 807 C CA . ASP A 1 101 ? -25.284 -7.134 29.809 1.00 72.75 101 ASP A CA 1
ATOM 808 C C . ASP A 1 101 ? -25.787 -6.638 31.182 1.00 72.75 101 ASP A C 1
ATOM 810 O O . ASP A 1 101 ? -26.633 -7.276 31.801 1.00 72.75 101 ASP A O 1
ATO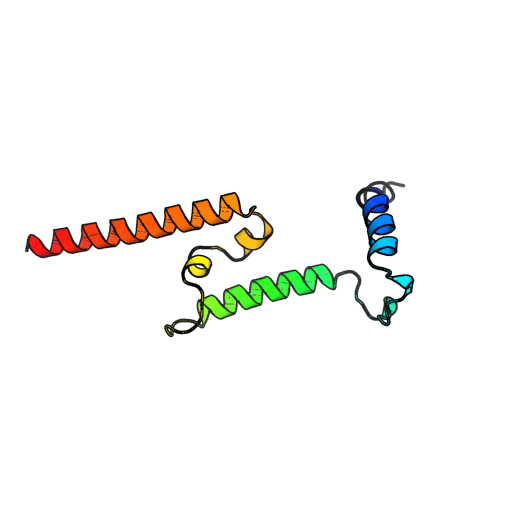M 814 N N . ASN A 1 102 ? -25.326 -5.468 31.646 1.00 70.62 102 ASN A N 1
ATOM 815 C CA . ASN A 1 102 ? -25.769 -4.881 32.919 1.00 70.62 102 ASN A CA 1
ATOM 816 C C . ASN A 1 102 ? -27.184 -4.267 32.858 1.00 70.62 102 ASN A C 1
ATOM 818 O O . ASN A 1 102 ? -27.811 -4.096 33.902 1.00 70.62 102 ASN A O 1
ATOM 822 N N . GLU A 1 103 ? -27.689 -3.911 31.672 1.00 67.50 103 GLU A N 1
ATOM 823 C CA . GLU A 1 103 ? -29.064 -3.408 31.506 1.00 67.50 103 GLU A CA 1
ATOM 824 C C . GLU A 1 103 ? -30.103 -4.542 31.506 1.00 67.50 103 GLU A C 1
ATOM 826 O O . GLU A 1 103 ? -31.227 -4.327 31.951 1.00 67.50 103 GLU A O 1
ATOM 831 N N . LEU A 1 104 ? -29.724 -5.756 31.085 1.00 60.81 104 LEU A N 1
ATOM 832 C CA . LEU A 1 104 ? -30.607 -6.932 31.061 1.00 60.81 104 LEU A CA 1
ATOM 833 C C . LEU A 1 104 ? -30.825 -7.571 32.444 1.00 60.81 104 LEU A C 1
ATOM 835 O O . LEU A 1 104 ? -31.838 -8.229 32.650 1.00 60.81 104 LEU A O 1
ATOM 839 N N . ASP A 1 105 ? -29.913 -7.358 33.397 1.00 58.97 105 ASP A N 1
ATOM 840 C CA . ASP A 1 105 ? -30.038 -7.845 34.784 1.00 58.97 105 ASP A CA 1
ATOM 841 C C . ASP A 1 105 ? -30.947 -6.954 35.665 1.00 58.97 105 ASP A C 1
ATOM 843 O O . ASP A 1 105 ? -31.198 -7.268 36.833 1.00 58.97 105 ASP A O 1
ATOM 847 N N . HIS A 1 106 ? -31.442 -5.832 35.128 1.00 58.09 106 HIS A N 1
ATOM 848 C CA . HIS A 1 106 ? -32.296 -4.874 35.840 1.00 58.09 106 HIS A CA 1
ATOM 849 C C . HIS A 1 106 ? -33.769 -4.852 35.384 1.00 58.09 106 HIS A C 1
ATOM 851 O O . HIS A 1 106 ? -34.527 -4.003 35.868 1.00 58.09 106 HIS A O 1
ATOM 857 N N . GLU A 1 107 ? -34.189 -5.793 34.534 1.00 48.31 107 GLU A N 1
ATOM 858 C CA . GLU A 1 107 ? -35.587 -6.012 34.114 1.00 48.31 107 GLU A CA 1
ATOM 859 C C . GLU A 1 107 ? -36.142 -7.344 34.653 1.00 48.31 107 GLU A C 1
ATOM 861 O O . GLU A 1 107 ? -37.330 -7.363 35.061 1.00 48.31 107 GLU A O 1
#

InterPro domains:
  IPR045183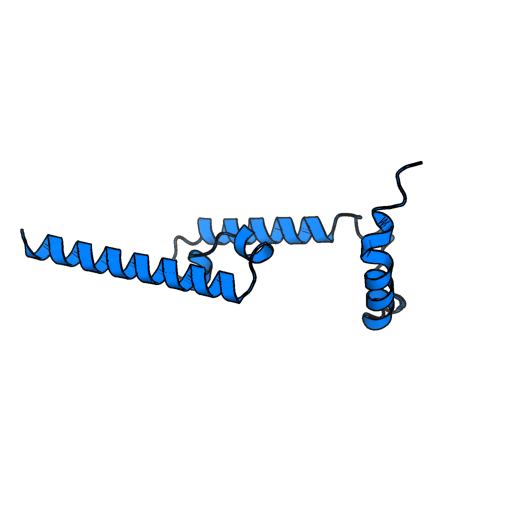 F-box-like/WD repeat-containing protein Ebi-like [PTHR22846] (2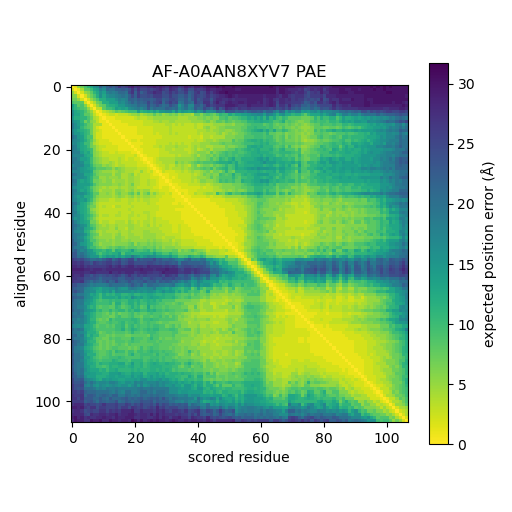-99)

Mean predicted aligned error: 10.88 Å

Sequence (107 aa):
MRLTKERNGFLHSAFTFGHDARINKSTVDGNLVPFDALVKLVQKGIQYLELETNLSNDDTDMDEDVRFLEPLDLITKNVSELQQMIKEKKEKVQKDKANADNELDHE

Secondary structure (DSSP, 8-state):
---SSGGGTTHHHHHHHHHHTTGGG----GGGS-TTHHHHHHHHHHHHHHHHHHH--SSSSS-TTGGGS-TTHHHHS-HHHHHHHHHHHHHHHHHHHHHHHHHHTT-

Foldseek 3Di:
DPDPPVVPPCPVVCVVCCVVVVVVPDPDDPVPQPPCNVVVVLVVVLVVLVVCLVPPPDPDDDDPLCNQDRSVCVVVDDPVVSVVSSVVVVVVVVVVVVVVVVVVVVD